Protein AF-A0A7J4MA05-F1 (afdb_monomer)

Secondary structure (DSSP, 8-state):
-HHHHHTT--HHHHHHHHHHHHHHHHHHHHHHHHHHH-TTT-TTHHHHHHHHHHHHTT---

pLDDT: mean 94.09, std 6.21, range [62.69, 98.56]

Mean predicted aligned error: 3.37 Å

Foldseek 3Di:
DVVCVVLVHDPVLVVVLVVQLVVLVVVLVVLVVVCVVVVVPCVCSNVVSVVSNCVSSVDDD

Radius of gyration: 14.22 Å; Cα contacts (8 Å, |Δi|>4): 37; chains: 1; bounding box: 30×18×36 Å

Solvent-accessible surface area (backbone atoms only — not comparable to full-atom values): 3480 Å² total; per-residue (Å²): 112,69,70,40,63,78,67,72,41,56,72,68,58,45,51,54,41,53,54,53,40,52,53,48,50,54,54,27,50,54,40,41,56,48,21,74,76,42,52,88,80,41,80,53,28,63,64,52,36,52,45,55,42,39,44,66,74,72,47,90,121

Structure (mmCIF, N/CA/C/O backbone):
data_AF-A0A7J4MA05-F1
#
_entry.id   AF-A0A7J4MA05-F1
#
loop_
_atom_site.group_PDB
_atom_site.id
_atom_site.type_symbol
_atom_site.label_atom_id
_atom_site.label_alt_id
_atom_site.label_comp_id
_atom_site.label_asym_id
_atom_site.label_entity_id
_atom_site.label_seq_id
_atom_site.pdbx_PDB_ins_code
_atom_site.Cartn_x
_atom_site.Cartn_y
_atom_site.Cartn_z
_atom_site.occupancy
_atom_site.B_iso_or_equiv
_atom_site.auth_seq_id
_atom_site.auth_comp_id
_atom_site.auth_asym_id
_atom_site.au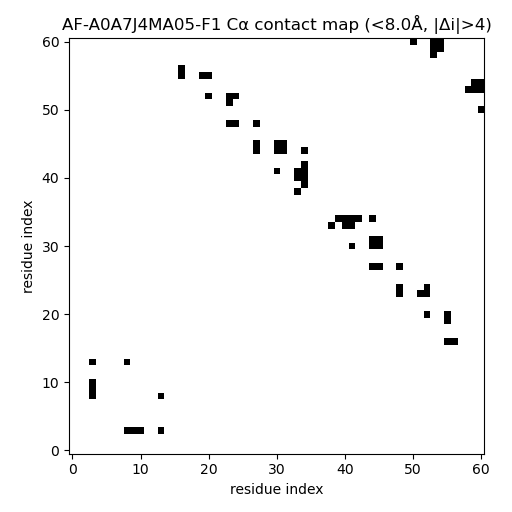th_atom_id
_atom_site.pdbx_PDB_model_num
ATOM 1 N N . MET A 1 1 ? -16.013 9.972 19.190 1.00 62.69 1 MET A N 1
ATOM 2 C CA . MET A 1 1 ? -15.089 10.102 18.041 1.00 62.69 1 MET A CA 1
ATOM 3 C C . MET A 1 1 ? -15.885 9.754 16.791 1.00 62.69 1 MET A C 1
ATOM 5 O O . MET A 1 1 ? -15.872 8.590 16.418 1.00 62.69 1 MET A O 1
ATOM 9 N N . GLY A 1 2 ? -16.596 10.715 16.184 1.00 84.56 2 GLY A N 1
ATOM 10 C CA . GLY A 1 2 ? -17.539 10.423 15.085 1.00 84.56 2 GLY A CA 1
ATOM 11 C C . GLY A 1 2 ? -16.928 9.578 13.960 1.00 84.56 2 GLY A C 1
ATOM 12 O O . GLY A 1 2 ? -17.520 8.598 13.539 1.00 84.56 2 GLY A O 1
ATOM 13 N N . HIS A 1 3 ? -15.656 9.821 13.626 1.00 88.00 3 HIS A N 1
ATOM 14 C CA . HIS A 1 3 ? -14.948 9.054 12.598 1.00 88.00 3 HIS A CA 1
ATOM 15 C C . HIS A 1 3 ? -14.880 7.531 12.840 1.00 88.00 3 HIS A C 1
ATOM 17 O O . HIS A 1 3 ? -14.918 6.768 11.882 1.00 88.00 3 HIS A O 1
ATOM 23 N N . LEU A 1 4 ? -14.773 7.070 14.095 1.00 90.81 4 LEU A N 1
ATOM 24 C CA . LEU A 1 4 ? -14.746 5.630 14.403 1.00 90.81 4 LEU A CA 1
ATOM 25 C C . LEU A 1 4 ? -16.127 4.978 14.235 1.00 90.81 4 LEU A C 1
ATOM 27 O O . LEU A 1 4 ? -16.201 3.800 13.888 1.00 90.81 4 LEU A O 1
ATOM 31 N N . GLU A 1 5 ? -17.196 5.745 14.469 1.00 88.38 5 GLU A N 1
ATOM 32 C CA . GLU A 1 5 ? -18.584 5.324 14.246 1.00 88.38 5 GLU A CA 1
ATOM 33 C C . GLU A 1 5 ? -18.886 5.263 12.744 1.00 88.38 5 GLU A C 1
ATOM 35 O O . GLU A 1 5 ? -19.433 4.262 12.286 1.00 88.38 5 GLU A O 1
ATOM 40 N N . ASP A 1 6 ? -18.420 6.250 11.968 1.00 90.56 6 ASP A N 1
ATOM 41 C CA . ASP A 1 6 ? -18.581 6.301 10.505 1.00 90.56 6 ASP A CA 1
ATOM 42 C C . ASP A 1 6 ? -18.009 5.059 9.803 1.00 90.56 6 ASP A C 1
ATOM 44 O O . ASP A 1 6 ? -18.557 4.579 8.812 1.00 90.56 6 ASP A O 1
ATOM 48 N N . VAL A 1 7 ? -16.892 4.534 10.317 1.00 89.94 7 VAL A N 1
ATOM 49 C CA . VAL A 1 7 ? -16.203 3.360 9.753 1.00 89.94 7 VAL A CA 1
ATOM 50 C C . VAL A 1 7 ? -16.485 2.063 10.515 1.00 89.94 7 VAL A C 1
ATOM 52 O O . VAL A 1 7 ? -15.944 1.023 10.147 1.00 89.94 7 VAL A O 1
ATOM 55 N N . ASN A 1 8 ? -17.312 2.105 11.566 1.00 92.19 8 ASN A N 1
ATOM 56 C CA . ASN A 1 8 ? -17.660 0.968 12.423 1.00 92.19 8 ASN A CA 1
ATOM 57 C C . ASN A 1 8 ? -16.435 0.156 12.909 1.00 92.19 8 ASN A C 1
ATOM 59 O O . ASN A 1 8 ? -16.375 -1.069 12.774 1.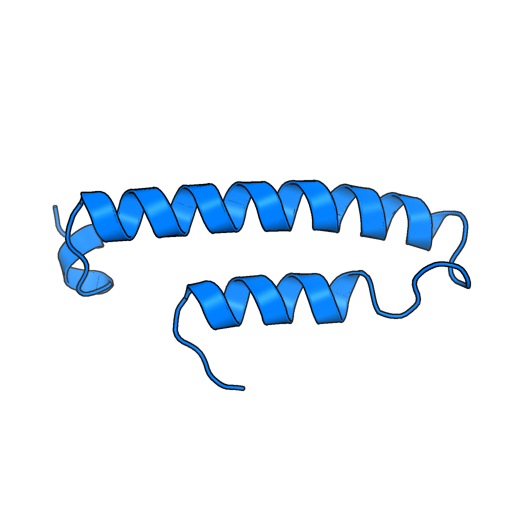00 92.19 8 ASN A O 1
ATOM 63 N N . MET A 1 9 ? -15.420 0.837 1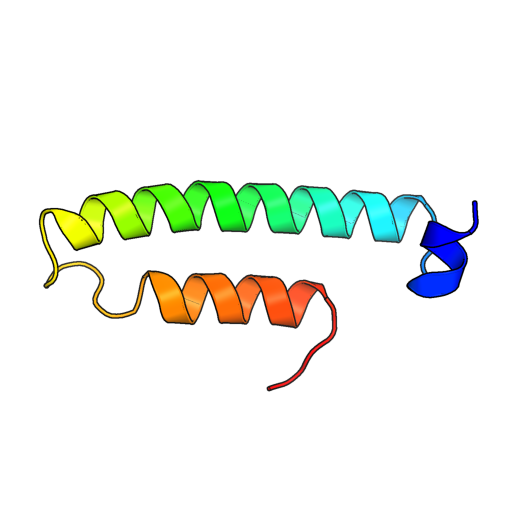3.458 1.00 92.56 9 MET A N 1
ATOM 64 C CA . MET A 1 9 ? -14.192 0.198 13.956 1.00 92.56 9 MET A CA 1
ATOM 65 C C . MET A 1 9 ? -13.865 0.598 15.392 1.00 92.56 9 MET A C 1
ATOM 67 O O . MET A 1 9 ? -14.029 1.744 15.805 1.00 92.56 9 MET A O 1
ATOM 71 N N . THR A 1 10 ? -13.273 -0.334 16.145 1.00 94.81 10 THR A N 1
ATOM 72 C CA . THR A 1 10 ? -12.579 0.018 17.391 1.00 94.81 10 THR A CA 1
ATOM 73 C C . THR A 1 10 ? -11.327 0.841 17.082 1.00 94.81 10 THR A C 1
ATOM 75 O O . THR A 1 10 ? -10.744 0.726 16.002 1.00 94.81 10 THR A O 1
ATOM 78 N N . TRP A 1 11 ? -10.852 1.627 18.051 1.00 94.94 11 TRP A N 1
ATOM 79 C CA . TRP A 1 11 ? -9.645 2.445 17.881 1.00 94.94 11 TRP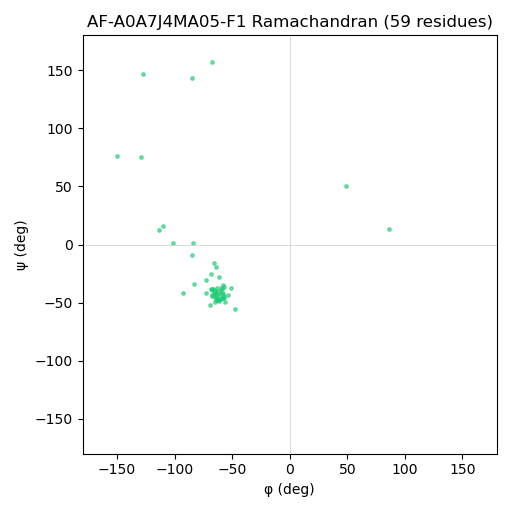 A CA 1
ATOM 80 C C . TRP A 1 11 ? -8.427 1.629 17.409 1.00 94.94 11 TRP A C 1
ATOM 82 O O . TRP A 1 11 ? -7.730 2.035 16.482 1.00 94.94 11 TRP A O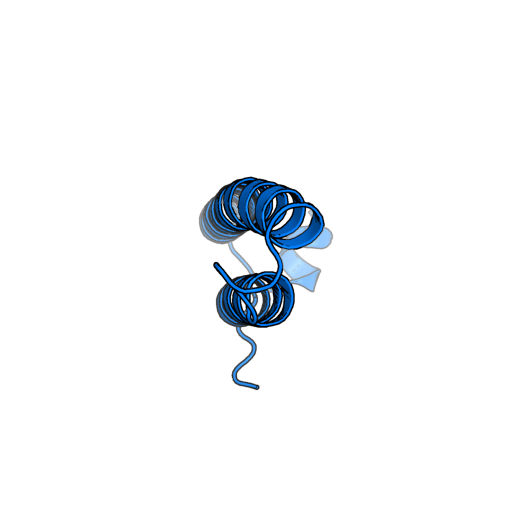 1
ATOM 92 N N . PHE A 1 12 ? -8.203 0.439 17.981 1.00 96.38 12 PHE A N 1
ATOM 93 C CA . PHE A 1 12 ? -7.086 -0.430 17.592 1.00 96.38 12 PHE A CA 1
ATOM 94 C C . PHE A 1 12 ? -7.244 -1.013 16.182 1.00 96.38 12 PHE A C 1
ATOM 96 O O . PHE A 1 12 ? -6.259 -1.116 15.449 1.00 96.38 12 PHE A O 1
ATOM 103 N N . ALA A 1 13 ? -8.466 -1.388 15.786 1.00 94.00 13 ALA A N 1
ATOM 104 C CA . ALA A 1 13 ? -8.741 -1.858 14.429 1.00 94.00 13 ALA A CA 1
ATOM 105 C C . ALA A 1 13 ? -8.513 -0.738 13.404 1.00 94.00 13 ALA A C 1
ATOM 107 O O . ALA A 1 13 ? -7.868 -0.957 12.375 1.00 94.00 13 ALA A O 1
ATOM 108 N N . HIS A 1 14 ? -8.959 0.474 13.730 1.00 95.50 14 HIS A N 1
ATOM 109 C CA . HIS A 1 14 ? -8.761 1.653 12.903 1.00 95.50 14 HIS A CA 1
ATOM 110 C C . HIS A 1 14 ? -7.274 2.010 12.762 1.00 95.50 14 HIS A C 1
ATOM 112 O O . HIS A 1 14 ? -6.776 2.145 11.645 1.00 95.50 14 HIS A O 1
ATOM 118 N N . LEU A 1 15 ? -6.528 2.051 13.873 1.00 96.25 15 LEU A N 1
ATOM 119 C CA . LEU A 1 15 ? -5.084 2.298 13.874 1.00 96.25 15 LEU A CA 1
ATOM 120 C C . LEU A 1 15 ? -4.340 1.286 12.994 1.00 96.25 15 LEU A C 1
ATOM 122 O O . LEU A 1 15 ? -3.541 1.669 12.140 1.00 96.25 15 LEU A O 1
ATOM 126 N N . ARG A 1 16 ? -4.614 -0.011 13.175 1.00 96.00 16 ARG A N 1
ATOM 127 C CA . ARG A 1 16 ? -3.969 -1.080 12.400 1.00 96.00 16 ARG A CA 1
ATOM 128 C C . ARG A 1 16 ? -4.258 -0.947 10.907 1.00 96.00 16 ARG A C 1
ATOM 130 O O . ARG A 1 16 ? -3.364 -1.165 10.089 1.00 96.00 16 ARG A O 1
ATOM 137 N N . THR A 1 17 ? -5.492 -0.594 10.560 1.00 95.69 17 THR A N 1
ATOM 138 C CA . THR A 1 17 ? -5.912 -0.387 9.172 1.00 95.69 17 THR A CA 1
ATOM 139 C C . THR A 1 17 ? -5.181 0.805 8.564 1.00 95.69 17 THR A C 1
ATOM 141 O O . THR A 1 17 ? -4.545 0.648 7.522 1.00 95.69 17 THR A O 1
ATOM 144 N N . ALA A 1 18 ? -5.157 1.947 9.258 1.00 96.06 18 ALA A N 1
ATOM 145 C CA . ALA A 1 18 ? -4.474 3.159 8.813 1.00 96.06 18 ALA A CA 1
ATOM 146 C C . ALA A 1 18 ? -2.965 2.939 8.597 1.00 96.06 18 ALA A C 1
ATOM 148 O O . ALA A 1 18 ? -2.434 3.272 7.537 1.00 96.06 18 ALA A O 1
ATOM 149 N N . TRP A 1 19 ? -2.274 2.301 9.548 1.00 97.88 19 TRP A N 1
ATOM 150 C CA . TRP A 1 19 ? -0.847 1.975 9.409 1.00 97.88 19 TRP A CA 1
ATOM 151 C C . TRP A 1 19 ? -0.583 0.972 8.284 1.00 97.88 19 TRP A C 1
ATOM 153 O O . TRP A 1 19 ? 0.374 1.119 7.524 1.00 97.88 19 TRP A O 1
ATOM 163 N N . GLY A 1 20 ? -1.455 -0.026 8.129 1.00 97.19 20 GLY A N 1
ATOM 164 C CA . GLY A 1 20 ? -1.386 -0.962 7.013 1.00 97.19 20 GLY A CA 1
ATOM 165 C C . GLY A 1 20 ? -1.538 -0.270 5.657 1.00 97.19 20 GLY A C 1
ATOM 166 O O . GLY A 1 20 ? -0.800 -0.591 4.728 1.00 97.19 20 GLY A O 1
ATOM 167 N N . MET A 1 21 ? -2.456 0.694 5.543 1.00 97.62 21 MET A N 1
ATOM 168 C CA . MET A 1 21 ? -2.626 1.508 4.337 1.00 97.62 21 MET A CA 1
ATOM 169 C C . MET A 1 21 ? -1.397 2.376 4.066 1.00 97.62 21 MET A C 1
ATOM 171 O O . MET A 1 21 ? -0.920 2.390 2.936 1.00 97.62 21 MET A O 1
ATOM 175 N N . ALA A 1 22 ? -0.840 3.037 5.085 1.00 98.12 22 ALA A N 1
ATOM 176 C CA . ALA A 1 22 ? 0.346 3.881 4.940 1.00 98.12 22 ALA A CA 1
ATOM 177 C C . ALA A 1 22 ? 1.544 3.110 4.358 1.00 98.12 22 ALA A C 1
ATOM 179 O O . ALA A 1 22 ? 2.186 3.581 3.422 1.00 98.12 22 ALA A O 1
ATOM 180 N N . ILE A 1 23 ? 1.800 1.892 4.849 1.00 98.31 23 ILE A N 1
ATOM 181 C CA . ILE A 1 23 ? 2.873 1.028 4.331 1.00 98.31 23 ILE A CA 1
ATOM 182 C C . ILE A 1 23 ? 2.610 0.636 2.870 1.00 98.31 23 ILE A C 1
ATOM 184 O O . ILE A 1 23 ? 3.517 0.709 2.042 1.00 98.31 23 ILE A O 1
ATOM 188 N N . VAL A 1 24 ? 1.375 0.244 2.531 1.00 98.12 24 VAL A N 1
ATOM 189 C CA . VAL A 1 24 ? 1.020 -0.117 1.147 1.00 98.12 24 VAL A CA 1
ATOM 190 C C . VAL A 1 24 ? 1.157 1.085 0.214 1.00 98.12 24 VAL A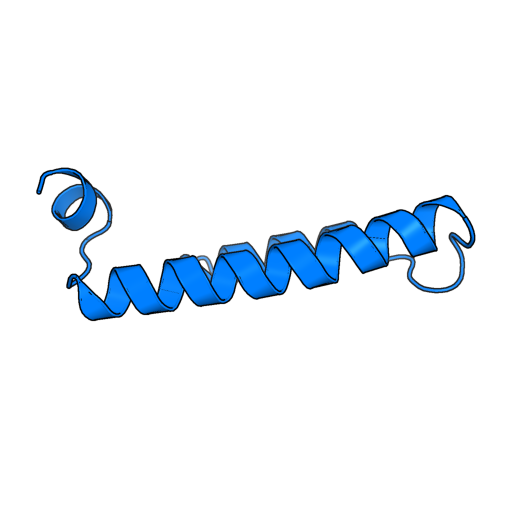 C 1
ATOM 192 O O . VAL A 1 24 ? 1.686 0.925 -0.883 1.00 98.12 24 VAL A O 1
ATOM 195 N N . PHE A 1 25 ? 0.746 2.280 0.639 1.00 98.31 25 PHE A N 1
ATOM 196 C CA . PHE A 1 25 ? 0.926 3.502 -0.143 1.00 98.31 25 PHE A CA 1
ATOM 197 C C . PHE A 1 25 ? 2.394 3.869 -0.324 1.00 98.31 25 PHE A C 1
ATOM 199 O O . PHE A 1 25 ? 2.779 4.238 -1.428 1.00 98.31 25 PHE A O 1
ATOM 206 N N . PHE A 1 26 ? 3.218 3.733 0.715 1.00 98.56 26 PHE A N 1
ATOM 207 C CA . PHE A 1 26 ? 4.651 3.998 0.618 1.00 98.56 26 PHE A CA 1
ATOM 208 C C . PHE A 1 26 ? 5.339 3.051 -0.375 1.00 98.56 26 PHE A C 1
ATOM 210 O O . PHE A 1 26 ? 6.064 3.489 -1.262 1.00 98.56 26 PHE A O 1
ATOM 217 N N . ILE A 1 27 ? 5.066 1.748 -0.286 1.00 98.25 27 ILE A N 1
ATOM 218 C CA . ILE A 1 27 ? 5.617 0.775 -1.239 1.00 98.25 27 ILE A CA 1
ATOM 219 C C . ILE A 1 27 ? 5.055 1.028 -2.643 1.00 98.25 27 ILE A C 1
ATOM 221 O O . ILE A 1 27 ? 5.790 1.001 -3.627 1.00 98.25 27 ILE A O 1
ATOM 225 N N . GLY A 1 28 ? 3.754 1.294 -2.750 1.00 98.06 28 GLY A N 1
ATOM 226 C CA . GLY A 1 28 ? 3.082 1.567 -4.015 1.00 98.06 28 GLY A CA 1
ATOM 227 C C . GLY A 1 28 ? 3.585 2.825 -4.719 1.00 98.06 28 GLY A C 1
ATOM 228 O O . GLY A 1 28 ? 3.723 2.815 -5.940 1.00 98.06 28 GLY A O 1
ATOM 229 N N . SER A 1 29 ? 3.918 3.884 -3.977 1.00 98.19 29 SER A N 1
ATOM 230 C CA . SER A 1 29 ? 4.494 5.101 -4.553 1.00 98.19 29 SER A CA 1
ATOM 231 C C . SER A 1 29 ? 5.895 4.845 -5.101 1.00 98.19 29 SER A C 1
ATOM 233 O O . SER A 1 29 ? 6.174 5.235 -6.231 1.00 98.19 29 SER A O 1
ATOM 235 N N . VAL A 1 30 ? 6.741 4.104 -4.375 1.00 98.31 30 VAL A N 1
ATOM 236 C CA . VAL A 1 30 ? 8.057 3.672 -4.875 1.00 98.31 30 VAL A CA 1
ATOM 237 C C . VAL A 1 30 ? 7.905 2.840 -6.151 1.00 98.31 30 VAL A C 1
ATOM 239 O O . VAL A 1 30 ? 8.586 3.109 -7.138 1.00 98.31 30 VAL A O 1
ATOM 242 N N . ARG A 1 31 ? 6.968 1.881 -6.179 1.00 97.81 31 ARG A N 1
ATOM 243 C CA . ARG A 1 31 ? 6.666 1.079 -7.379 1.00 97.81 31 ARG A CA 1
ATOM 244 C C . ARG A 1 31 ? 6.227 1.943 -8.561 1.00 97.81 31 ARG A C 1
ATOM 246 O O . ARG A 1 31 ? 6.687 1.717 -9.674 1.00 97.81 31 ARG A O 1
ATOM 253 N N . LEU A 1 32 ? 5.384 2.950 -8.333 1.00 97.69 32 LEU A N 1
ATOM 254 C CA . LEU A 1 32 ? 4.935 3.876 -9.379 1.00 97.69 32 LEU A CA 1
ATOM 255 C C . LEU A 1 32 ? 6.062 4.773 -9.900 1.00 97.69 32 LEU A C 1
ATOM 257 O O . LEU A 1 32 ? 6.129 5.009 -11.102 1.00 97.69 32 LEU A O 1
ATOM 261 N N . LEU A 1 33 ? 6.965 5.235 -9.031 1.00 98.25 33 LEU A N 1
ATOM 262 C CA . LEU A 1 33 ? 8.156 5.977 -9.454 1.00 98.25 33 LEU A CA 1
ATOM 263 C C . LEU A 1 33 ? 9.063 5.106 -10.331 1.00 98.25 33 LEU A C 1
ATOM 265 O O . LEU A 1 33 ? 9.501 5.553 -11.387 1.00 98.25 33 LEU A O 1
ATOM 269 N N . VAL A 1 34 ? 9.290 3.848 -9.934 1.00 97.69 34 VAL A N 1
ATOM 270 C CA . VAL A 1 34 ? 10.047 2.881 -10.744 1.00 97.69 34 VAL A CA 1
ATOM 271 C C . VAL A 1 34 ? 9.347 2.622 -12.077 1.00 97.69 34 VAL A C 1
ATOM 273 O O . VAL A 1 34 ? 10.003 2.702 -13.108 1.00 97.69 34 VAL A O 1
ATOM 276 N N . HIS A 1 35 ? 8.031 2.387 -12.085 1.00 97.25 35 HIS A N 1
ATOM 277 C CA . HIS A 1 35 ? 7.249 2.201 -13.312 1.00 97.25 35 HIS A CA 1
ATOM 278 C C . HIS A 1 35 ? 7.311 3.430 -14.234 1.00 97.25 35 HIS A C 1
ATOM 280 O O . HIS A 1 35 ? 7.411 3.282 -15.446 1.00 97.25 35 HIS A O 1
ATOM 286 N N . GLY A 1 36 ? 7.323 4.647 -13.683 1.00 96.56 36 GLY A N 1
ATOM 287 C CA . GLY A 1 36 ? 7.476 5.872 -14.471 1.00 96.56 36 GLY A CA 1
ATOM 288 C C . GLY A 1 36 ? 8.807 5.961 -15.230 1.00 96.56 36 GLY A C 1
ATOM 289 O O . GLY A 1 36 ? 8.856 6.580 -16.289 1.00 96.56 36 GLY A O 1
ATOM 290 N N . ILE A 1 37 ? 9.871 5.327 -14.719 1.00 98.06 37 ILE A N 1
ATOM 291 C CA . ILE A 1 37 ? 11.196 5.274 -15.362 1.00 98.06 37 ILE A CA 1
ATOM 292 C C . ILE A 1 37 ? 11.336 4.014 -16.235 1.00 98.06 37 ILE A C 1
ATOM 294 O O . ILE A 1 37 ? 11.874 4.075 -17.338 1.00 98.06 37 ILE A O 1
ATOM 298 N N . LEU A 1 38 ? 10.856 2.869 -15.743 1.00 97.19 38 LEU A N 1
ATOM 299 C CA . LEU A 1 38 ? 10.974 1.541 -16.348 1.00 97.19 38 LEU A CA 1
ATOM 300 C C . LEU A 1 38 ? 9.587 0.870 -16.425 1.00 97.19 38 LEU A C 1
ATOM 302 O O . LEU A 1 38 ? 9.291 -0.042 -15.645 1.00 97.19 38 LEU A O 1
ATOM 306 N N . PRO A 1 39 ? 8.719 1.278 -17.369 1.00 93.56 39 PRO A N 1
ATOM 307 C CA . PRO A 1 39 ? 7.307 0.870 -17.384 1.00 93.56 39 PRO A CA 1
ATOM 308 C C . PRO A 1 39 ? 7.079 -0.633 -17.594 1.00 93.56 39 PRO A C 1
ATOM 310 O O . PRO A 1 39 ? 6.026 -1.159 -17.248 1.00 93.56 39 PRO A O 1
ATOM 313 N N . PHE A 1 40 ? 8.074 -1.346 -18.115 1.00 95.25 40 PHE A N 1
ATOM 314 C CA . PHE A 1 40 ? 8.033 -2.789 -18.364 1.00 95.25 40 PHE A CA 1
ATOM 315 C C . PHE A 1 40 ? 8.402 -3.654 -17.144 1.00 95.25 40 PHE A C 1
ATOM 317 O O . PHE A 1 40 ? 8.254 -4.871 -17.210 1.00 95.25 40 PHE A O 1
ATOM 324 N N . VAL A 1 41 ? 8.900 -3.065 -16.048 1.00 93.56 41 VAL A N 1
ATOM 325 C CA . VAL A 1 41 ? 9.318 -3.813 -14.842 1.00 93.56 41 VAL A CA 1
ATOM 326 C C . VAL A 1 41 ? 8.137 -4.129 -13.919 1.00 93.56 41 VAL A C 1
ATOM 328 O O . VAL A 1 41 ? 8.125 -5.174 -13.273 1.00 93.56 41 VAL A O 1
ATOM 331 N N . ASP A 1 42 ? 7.143 -3.242 -13.851 1.00 94.06 42 ASP A N 1
ATOM 332 C CA . ASP A 1 42 ? 5.965 -3.393 -12.987 1.00 94.06 42 ASP A CA 1
ATOM 333 C C . ASP A 1 42 ? 4.745 -2.711 -13.614 1.00 94.06 42 ASP A C 1
ATOM 335 O O . ASP A 1 42 ? 4.343 -1.615 -13.226 1.00 94.06 42 ASP A O 1
ATOM 339 N N . ASP A 1 43 ? 4.164 -3.348 -14.626 1.00 95.50 43 ASP A N 1
ATOM 340 C CA . ASP A 1 43 ? 3.022 -2.850 -15.405 1.00 95.50 43 ASP A CA 1
ATOM 341 C C . ASP A 1 43 ? 1.715 -2.733 -14.596 1.00 95.50 43 ASP A C 1
ATOM 343 O O . ASP A 1 43 ? 0.785 -2.029 -14.991 1.00 95.50 43 ASP A O 1
ATOM 347 N N . LYS A 1 44 ? 1.650 -3.376 -13.423 1.00 95.94 44 LYS A N 1
ATOM 348 C CA . LYS A 1 44 ? 0.487 -3.375 -12.519 1.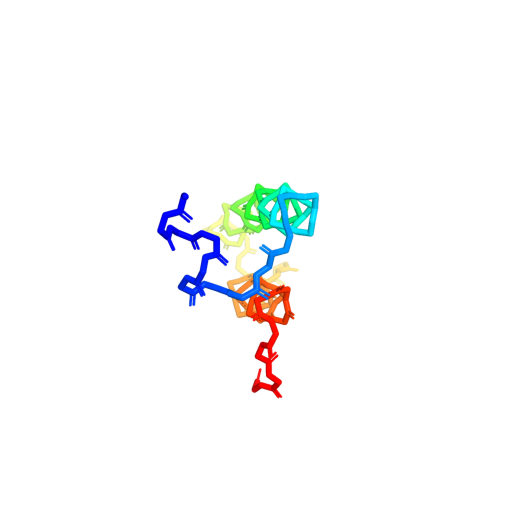00 95.94 44 LYS A CA 1
A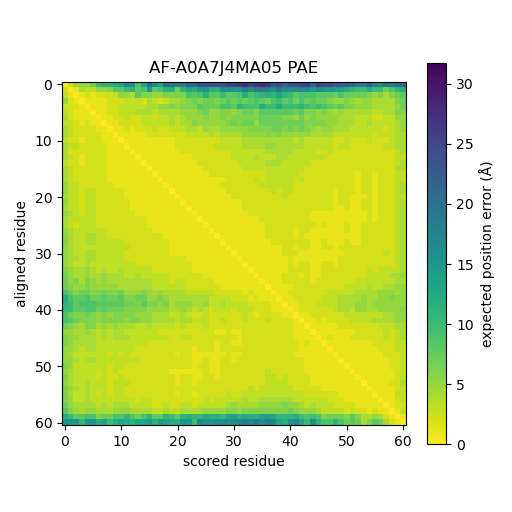TOM 349 C C . LYS A 1 44 ? 0.721 -2.595 -11.224 1.00 95.94 44 LYS A C 1
ATOM 351 O O . LYS A 1 44 ? -0.067 -2.755 -10.280 1.00 95.94 44 LYS A O 1
ATOM 356 N N . ALA A 1 45 ? 1.755 -1.747 -11.165 1.00 96.38 45 ALA A N 1
ATOM 357 C CA . ALA A 1 45 ? 2.146 -0.974 -9.982 1.00 96.38 45 ALA A CA 1
ATOM 358 C C . ALA A 1 45 ? 0.955 -0.258 -9.319 1.00 96.38 45 ALA A C 1
ATOM 360 O O . ALA A 1 45 ? 0.649 -0.489 -8.143 1.00 96.38 45 ALA A O 1
ATOM 361 N N . GLY A 1 46 ? 0.235 0.560 -10.092 1.00 95.44 46 GLY A N 1
ATOM 362 C CA . GLY A 1 46 ? -0.910 1.335 -9.607 1.00 95.44 46 GLY A CA 1
ATOM 363 C C . GLY A 1 46 ? -2.121 0.470 -9.256 1.00 95.44 46 GLY A C 1
ATOM 364 O O . GLY A 1 46 ? -2.626 0.545 -8.135 1.00 95.44 46 GLY A O 1
ATOM 365 N N . GLN A 1 47 ? -2.548 -0.397 -10.182 1.00 96.25 47 GLN A N 1
ATOM 366 C CA . GLN A 1 47 ? -3.737 -1.247 -10.016 1.00 96.25 47 GLN A CA 1
ATOM 367 C C . GLN A 1 47 ? -3.635 -2.123 -8.762 1.00 96.25 47 GLN A C 1
ATOM 369 O O . GLN A 1 47 ? -4.550 -2.162 -7.941 1.00 96.25 47 GLN A O 1
ATOM 374 N N . THR A 1 48 ? -2.481 -2.765 -8.564 1.00 96.31 48 THR A N 1
ATOM 375 C CA . THR A 1 48 ? -2.247 -3.646 -7.412 1.00 96.31 48 THR A CA 1
ATOM 376 C C . THR A 1 48 ? -2.204 -2.862 -6.102 1.00 96.31 48 THR A C 1
ATOM 378 O O . THR A 1 48 ? -2.721 -3.325 -5.087 1.00 96.31 48 THR A O 1
ATOM 381 N N . THR A 1 49 ? -1.602 -1.668 -6.104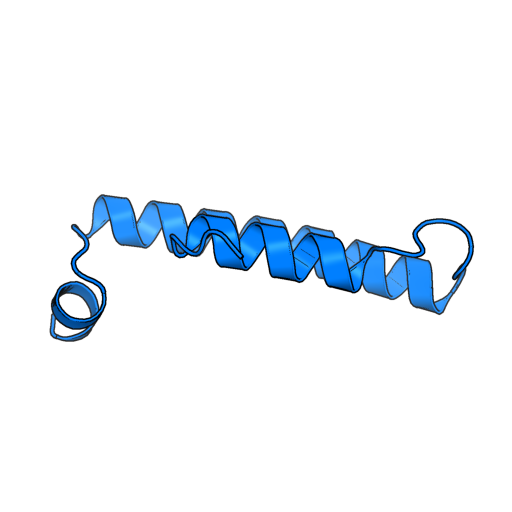 1.00 97.06 49 THR A N 1
ATOM 382 C CA . THR A 1 49 ? -1.543 -0.808 -4.913 1.00 97.06 49 THR A CA 1
ATOM 383 C C . THR A 1 49 ? -2.947 -0.408 -4.464 1.00 97.06 49 THR A C 1
ATOM 385 O O . THR A 1 49 ? -3.290 -0.597 -3.296 1.00 97.06 49 THR A O 1
ATOM 388 N N . VAL A 1 50 ? -3.784 0.067 -5.391 1.00 96.50 50 VAL A N 1
ATOM 389 C CA . VAL A 1 50 ? -5.170 0.460 -5.095 1.00 96.50 50 VAL A CA 1
ATOM 390 C C . VAL A 1 50 ? -5.986 -0.738 -4.616 1.00 96.50 50 VAL A C 1
ATOM 392 O O . VAL A 1 50 ? -6.637 -0.644 -3.576 1.00 96.50 50 VAL A O 1
ATOM 395 N N . ALA A 1 51 ? -5.903 -1.881 -5.302 1.00 96.56 51 ALA A N 1
ATOM 396 C CA . ALA A 1 51 ? -6.623 -3.093 -4.909 1.00 96.56 51 ALA A CA 1
ATOM 397 C C . ALA A 1 51 ? -6.254 -3.551 -3.486 1.00 96.56 51 ALA A C 1
ATOM 399 O O . ALA A 1 51 ? -7.125 -3.894 -2.687 1.00 96.56 51 ALA A O 1
ATOM 400 N N . ASN A 1 52 ? -4.969 -3.503 -3.122 1.00 96.19 52 ASN A N 1
ATOM 401 C CA . ASN A 1 52 ? -4.515 -3.881 -1.782 1.00 96.19 52 ASN A CA 1
ATOM 402 C C . ASN A 1 52 ? -5.025 -2.931 -0.691 1.00 96.19 52 ASN A C 1
ATOM 404 O O . ASN A 1 52 ? -5.384 -3.381 0.398 1.00 96.19 52 ASN A O 1
ATOM 408 N N . VAL A 1 53 ? -5.075 -1.626 -0.969 1.00 96.38 53 VAL A N 1
ATOM 409 C CA . VAL A 1 53 ? -5.650 -0.646 -0.039 1.00 96.38 53 VAL A CA 1
ATOM 410 C C . VAL A 1 53 ? -7.160 -0.850 0.103 1.00 96.38 53 VAL A C 1
ATOM 412 O O . VAL A 1 53 ? -7.658 -0.892 1.225 1.00 96.38 53 VAL A O 1
ATOM 415 N N . ARG A 1 54 ? -7.885 -1.064 -1.001 1.00 95.38 54 ARG A N 1
ATOM 416 C CA . ARG A 1 54 ? -9.332 -1.340 -0.992 1.00 95.38 54 ARG A CA 1
ATOM 417 C C . ARG A 1 54 ? -9.695 -2.569 -0.166 1.00 95.38 54 ARG A C 1
ATOM 419 O O . ARG A 1 54 ? -10.581 -2.486 0.681 1.00 95.38 54 ARG A O 1
ATOM 426 N N . LYS A 1 55 ? -8.945 -3.662 -0.320 1.00 94.75 55 LYS A N 1
ATOM 427 C CA . LYS A 1 55 ? -9.111 -4.874 0.498 1.00 94.75 55 LYS A CA 1
ATOM 428 C C . LYS A 1 55 ? -8.923 -4.607 1.988 1.00 94.75 55 LYS A C 1
ATOM 430 O O . LYS A 1 55 ? -9.664 -5.136 2.808 1.00 94.75 55 LYS A O 1
ATOM 435 N N . ARG A 1 56 ? -7.969 -3.745 2.360 1.00 92.62 56 ARG A N 1
ATOM 436 C CA . ARG A 1 56 ? -7.766 -3.337 3.763 1.00 92.62 56 ARG A CA 1
ATOM 437 C C . ARG A 1 56 ? -8.909 -2.486 4.316 1.00 92.62 56 ARG A C 1
ATOM 439 O O . ARG A 1 56 ? -9.121 -2.509 5.521 1.00 92.62 56 ARG A O 1
ATOM 446 N N . MET A 1 57 ? -9.644 -1.786 3.455 1.00 91.56 57 MET A N 1
ATOM 447 C CA . MET A 1 57 ? -10.868 -1.059 3.813 1.00 91.56 57 MET A CA 1
ATOM 448 C C . MET A 1 57 ? -12.118 -1.960 3.827 1.00 91.56 57 MET A C 1
ATOM 450 O O . MET A 1 57 ? -13.211 -1.476 4.097 1.00 91.56 57 MET A O 1
ATOM 454 N N . GLY A 1 58 ? -11.973 -3.264 3.559 1.00 90.75 58 GLY A N 1
ATOM 455 C CA . GLY A 1 58 ? -13.079 -4.225 3.566 1.00 90.75 58 GLY A CA 1
ATOM 456 C C . GLY A 1 58 ? -13.844 -4.333 2.245 1.00 90.75 58 GLY A C 1
ATOM 457 O O . GLY A 1 58 ? -14.919 -4.927 2.221 1.00 90.75 58 GLY A O 1
ATOM 458 N N . HIS A 1 59 ? -13.318 -3.784 1.146 1.00 91.88 59 HIS A N 1
ATOM 459 C CA . HIS A 1 59 ? -13.909 -3.976 -0.179 1.00 91.88 59 HIS A CA 1
ATOM 460 C C . HIS A 1 59 ? -13.412 -5.278 -0.833 1.00 91.88 59 HIS A C 1
ATOM 462 O O . HIS A 1 59 ? -12.243 -5.640 -0.692 1.00 91.88 59 HIS A O 1
ATOM 468 N N . ASN A 1 60 ? -14.298 -5.961 -1.565 1.00 81.06 60 ASN A N 1
ATOM 469 C CA . ASN A 1 60 ? -14.041 -7.264 -2.201 1.00 81.06 60 ASN A CA 1
ATOM 470 C C . ASN A 1 60 ? -14.041 -7.208 -3.740 1.00 81.06 60 ASN A C 1
ATOM 472 O O . ASN A 1 60 ? -14.121 -8.255 -4.380 1.00 81.06 60 ASN A O 1
ATOM 476 N N . ASP A 1 61 ? -14.007 -6.008 -4.315 1.00 69.69 61 ASP A N 1
ATOM 477 C CA . ASP A 1 61 ? -13.961 -5.768 -5.759 1.00 69.69 61 ASP A CA 1
ATOM 478 C C . ASP A 1 61 ? -12.533 -5.727 -6.325 1.00 69.69 61 ASP A C 1
ATOM 480 O O . ASP A 1 61 ? -11.580 -5.385 -5.580 1.00 69.69 61 ASP A O 1
#

Sequence (61 aa):
MGHLEDVNMTWFAHLRTAWGMAIVFFIGSVRLLVHGILPFVDDKAGQTTVANVRKRMGHND